Protein AF-A0A4Q2VK39-F1 (afdb_monomer)

Organism: NCBI:txid451672

Solvent-accessible surface area (backbone atoms only — not comparable to full-atom values): 4409 Å² total; per-residue (Å²): 132,83,81,45,97,42,76,90,40,31,69,55,46,54,54,50,59,48,43,74,70,62,79,54,90,62,66,67,62,53,53,55,52,48,50,55,40,52,52,48,48,54,52,52,29,50,79,67,70,45,43,65,62,53,51,50,56,50,62,75,39,40,69,56,44,54,72,73,70,42,87,81,127

Radius of gyration: 14.19 Å; Cα contacts (8 Å, |Δi|>4): 29; chains: 1; bounding box: 30×36×27 Å

pLDDT: mean 78.81, std 11.08, range [49.31, 92.38]

Foldseek 3Di:
DDQDPDNVLRVLVVVLVVVVVPPDPDCPVNVVSVVVSVVVVCVSCVVVVCNVVVVVVCVVCVVVCCVPVNDDD

Mean predicted aligned error: 7.85 Å

Secondary structure (DSSP, 8-state):
-PPPSSGGGHHHHHHHHHIIIII---HHHHHHHHHHHHHHHHHHHHHTT-HHHHHHHHHHTHHHHHHHTSPP-

Nearest PDB structures (foldseek):
  6dlm-assembly1_B  TM=6.771E-01  e=5.347E+00  synthetic construct

Structure (mmCIF, N/CA/C/O backbone):
data_AF-A0A4Q2VK39-F1
#
_entry.id   AF-A0A4Q2VK39-F1
#
loop_
_atom_site.group_PDB
_atom_site.id
_atom_site.type_symbol
_atom_site.label_atom_id
_atom_site.label_alt_id
_atom_site.label_comp_id
_atom_site.label_asym_id
_atom_site.label_entity_id
_atom_site.label_seq_id
_atom_site.pdbx_PDB_ins_code
_atom_site.Cartn_x
_atom_site.Cartn_y
_atom_site.Cartn_z
_atom_site.occupancy
_atom_site.B_iso_or_equiv
_atom_site.auth_seq_id
_atom_site.auth_comp_id
_atom_site.auth_asym_id
_atom_site.auth_atom_id
_atom_site.pdbx_PDB_model_num
ATOM 1 N N . MET A 1 1 ? 18.219 -10.025 3.601 1.00 58.25 1 MET A N 1
ATOM 2 C CA . MET A 1 1 ? 17.000 -9.414 3.042 1.00 58.25 1 MET A CA 1
ATOM 3 C C . MET A 1 1 ? 15.999 -9.166 4.155 1.00 58.25 1 MET A C 1
ATOM 5 O O . MET A 1 1 ? 16.006 -9.913 5.128 1.00 58.25 1 MET A O 1
ATOM 9 N N . SER A 1 2 ? 15.203 -8.097 4.072 1.00 65.44 2 SER A N 1
ATOM 10 C CA . SER A 1 2 ? 14.141 -7.884 5.058 1.00 65.44 2 SER A CA 1
ATOM 11 C C . SER A 1 2 ? 12.939 -8.741 4.664 1.00 65.44 2 SER A C 1
ATOM 13 O O . SER A 1 2 ? 12.436 -8.611 3.554 1.00 65.44 2 SER A O 1
ATOM 15 N N . ALA A 1 3 ? 12.467 -9.620 5.548 1.00 73.19 3 ALA A N 1
ATOM 16 C CA . ALA A 1 3 ? 11.270 -10.407 5.259 1.00 73.19 3 ALA A CA 1
ATOM 17 C C . ALA A 1 3 ? 10.074 -9.464 5.053 1.00 73.19 3 ALA A C 1
ATOM 19 O O . ALA A 1 3 ? 9.930 -8.454 5.750 1.00 73.19 3 ALA A O 1
ATOM 20 N N . SER A 1 4 ? 9.263 -9.721 4.034 1.00 74.94 4 SER A N 1
ATOM 21 C CA . SER A 1 4 ? 7.947 -9.110 3.900 1.00 74.94 4 SER A CA 1
ATOM 22 C C . SER A 1 4 ? 7.052 -9.591 5.036 1.00 74.94 4 SER A C 1
ATOM 24 O O . SER A 1 4 ? 7.275 -10.641 5.642 1.00 74.94 4 SER A O 1
ATOM 26 N N . LEU A 1 5 ? 6.014 -8.808 5.316 1.00 76.00 5 LEU A N 1
ATOM 27 C CA . LEU A 1 5 ? 4.968 -9.207 6.244 1.00 76.00 5 LEU A CA 1
ATOM 28 C C . LEU A 1 5 ? 4.340 -10.532 5.776 1.00 76.00 5 LEU A C 1
ATOM 30 O O . LEU A 1 5 ? 4.011 -11.379 6.594 1.00 76.00 5 LEU A O 1
ATOM 34 N N . ALA A 1 6 ? 4.198 -10.732 4.468 1.00 78.75 6 ALA A N 1
ATOM 35 C CA . ALA A 1 6 ? 3.657 -11.944 3.865 1.00 78.75 6 ALA A CA 1
ATOM 36 C C . ALA A 1 6 ? 4.772 -12.725 3.140 1.00 78.75 6 ALA A C 1
ATOM 38 O O . ALA A 1 6 ? 5.406 -12.147 2.252 1.00 78.75 6 ALA A O 1
ATOM 39 N N . PRO A 1 7 ? 5.055 -13.991 3.510 1.00 79.19 7 PRO A N 1
ATOM 40 C CA . PRO A 1 7 ? 6.136 -14.769 2.907 1.00 79.19 7 PRO A CA 1
ATOM 41 C C . PRO A 1 7 ? 5.965 -14.979 1.396 1.00 79.19 7 PRO A C 1
ATOM 43 O O . PRO A 1 7 ? 6.958 -15.037 0.679 1.00 79.19 7 PRO A O 1
ATOM 46 N N . GLU A 1 8 ? 4.730 -15.001 0.904 1.00 78.25 8 GLU A N 1
ATOM 47 C CA . GLU A 1 8 ? 4.375 -15.048 -0.515 1.00 78.25 8 GLU A CA 1
ATOM 48 C C . GLU A 1 8 ? 4.764 -13.775 -1.286 1.00 78.25 8 GLU A C 1
ATOM 50 O O . GLU A 1 8 ? 4.913 -13.814 -2.502 1.00 78.25 8 GLU A O 1
ATOM 55 N N . CYS A 1 9 ? 4.984 -12.653 -0.593 1.00 82.50 9 CYS A N 1
ATOM 56 C CA . CYS A 1 9 ? 5.434 -11.402 -1.203 1.00 82.50 9 CYS A CA 1
ATOM 57 C C . CYS A 1 9 ? 6.961 -11.213 -1.116 1.00 82.50 9 CYS A C 1
ATOM 59 O O . CYS A 1 9 ? 7.452 -10.144 -1.481 1.00 82.50 9 CYS A O 1
ATOM 61 N N . ASN A 1 10 ? 7.715 -12.184 -0.581 1.00 80.69 10 ASN A N 1
ATOM 62 C CA . ASN A 1 10 ? 9.163 -12.047 -0.392 1.00 80.69 10 ASN A CA 1
ATOM 63 C C . ASN A 1 10 ? 9.921 -11.973 -1.718 1.00 80.69 10 ASN A C 1
ATOM 65 O O . ASN A 1 10 ? 10.790 -11.123 -1.848 1.00 80.69 10 ASN A O 1
ATOM 69 N N . GLU A 1 11 ? 9.567 -12.794 -2.707 1.00 75.50 11 GLU A N 1
ATOM 70 C CA . GLU A 1 11 ? 10.282 -12.840 -3.991 1.00 75.50 11 GLU A CA 1
ATOM 71 C C . GLU A 1 11 ? 10.222 -11.489 -4.721 1.00 75.50 11 GLU A C 1
ATOM 73 O O . GLU A 1 11 ? 11.247 -10.939 -5.117 1.00 75.50 11 GLU A O 1
ATOM 78 N N . VAL A 1 12 ? 9.033 -10.880 -4.799 1.00 76.50 12 VAL A N 1
ATOM 79 C CA . VAL A 1 12 ? 8.852 -9.556 -5.422 1.00 76.50 12 VAL A CA 1
ATOM 80 C C . VAL A 1 12 ? 9.537 -8.456 -4.603 1.00 76.50 12 VAL A C 1
ATOM 82 O O . VAL A 1 12 ? 10.079 -7.500 -5.158 1.00 76.50 12 VAL A O 1
ATOM 85 N N . LYS A 1 13 ? 9.552 -8.594 -3.271 1.00 76.94 13 LYS A N 1
ATOM 86 C CA . LYS A 1 13 ? 10.228 -7.650 -2.376 1.00 76.94 13 LYS A CA 1
ATOM 87 C C . LYS A 1 13 ? 11.740 -7.659 -2.567 1.00 76.94 13 LYS A C 1
ATOM 89 O O . LYS A 1 13 ? 12.345 -6.594 -2.544 1.00 76.94 13 LYS A O 1
ATOM 94 N N . GLU A 1 14 ? 12.349 -8.831 -2.718 1.00 76.19 14 GLU A N 1
ATOM 95 C CA . GLU A 1 14 ? 13.798 -8.942 -2.897 1.00 76.19 14 GLU A CA 1
ATOM 96 C C . GLU A 1 14 ? 14.248 -8.268 -4.193 1.00 76.19 14 GLU A C 1
ATOM 98 O O . GLU A 1 14 ? 15.190 -7.478 -4.165 1.00 76.19 14 GLU A O 1
ATOM 103 N N . ILE A 1 15 ? 13.505 -8.475 -5.282 1.00 71.56 15 ILE A N 1
ATOM 104 C CA . ILE A 1 15 ? 13.781 -7.829 -6.570 1.00 71.56 15 ILE A CA 1
ATOM 105 C C . ILE A 1 15 ? 13.603 -6.308 -6.451 1.00 71.56 15 ILE A C 1
ATOM 107 O O . ILE A 1 15 ? 14.465 -5.540 -6.871 1.00 71.56 15 ILE A O 1
ATOM 111 N N . LEU A 1 16 ? 12.537 -5.842 -5.792 1.00 74.88 16 LEU A N 1
ATOM 112 C CA . LEU A 1 16 ? 12.332 -4.413 -5.539 1.00 74.88 16 LEU A CA 1
ATOM 113 C C . LEU A 1 16 ? 13.471 -3.798 -4.696 1.00 74.88 16 LEU A C 1
ATOM 115 O O . LEU A 1 16 ? 13.951 -2.707 -5.006 1.00 74.88 16 LEU A O 1
ATOM 119 N N . ASP A 1 17 ? 13.924 -4.494 -3.649 1.00 73.81 17 ASP A N 1
ATOM 120 C CA . ASP A 1 17 ? 15.019 -4.065 -2.766 1.00 73.81 17 ASP A CA 1
ATOM 121 C C . ASP A 1 17 ? 16.368 -3.969 -3.509 1.00 73.81 17 ASP A C 1
ATOM 123 O O . ASP A 1 17 ? 17.225 -3.173 -3.108 1.00 73.81 17 ASP A O 1
ATOM 127 N N . GLU A 1 18 ? 16.589 -4.777 -4.549 1.00 71.25 18 GLU A N 1
ATOM 128 C CA . GLU A 1 18 ? 17.769 -4.708 -5.422 1.00 71.25 18 GLU A CA 1
ATOM 129 C C . GLU A 1 18 ? 17.679 -3.536 -6.409 1.00 71.25 18 GLU A C 1
ATOM 131 O O . GLU A 1 18 ? 18.631 -2.756 -6.528 1.00 71.25 18 GLU A O 1
ATOM 136 N N . TYR A 1 19 ? 16.512 -3.332 -7.027 1.00 68.25 19 TYR A N 1
ATOM 137 C CA . TYR A 1 19 ? 16.252 -2.201 -7.925 1.00 68.25 19 TYR A CA 1
ATOM 138 C C . TYR A 1 19 ? 16.419 -0.852 -7.215 1.00 68.25 19 TYR A C 1
ATOM 140 O O . TYR A 1 19 ? 17.112 0.043 -7.705 1.00 68.25 19 TYR A O 1
ATOM 148 N N . LEU A 1 20 ? 15.857 -0.711 -6.010 1.00 66.75 20 LEU A N 1
ATOM 149 C CA . LEU A 1 20 ? 15.942 0.520 -5.215 1.00 66.75 20 LEU A CA 1
ATOM 150 C C . LEU A 1 20 ? 17.361 0.826 -4.706 1.00 66.75 20 LEU A C 1
ATOM 152 O O . LEU A 1 20 ? 17.648 1.971 -4.353 1.00 66.75 20 LEU A O 1
ATOM 156 N N . ARG A 1 21 ? 18.273 -0.157 -4.698 1.00 71.19 21 ARG A N 1
ATOM 157 C CA . ARG A 1 21 ? 19.696 0.048 -4.364 1.00 71.19 21 ARG A CA 1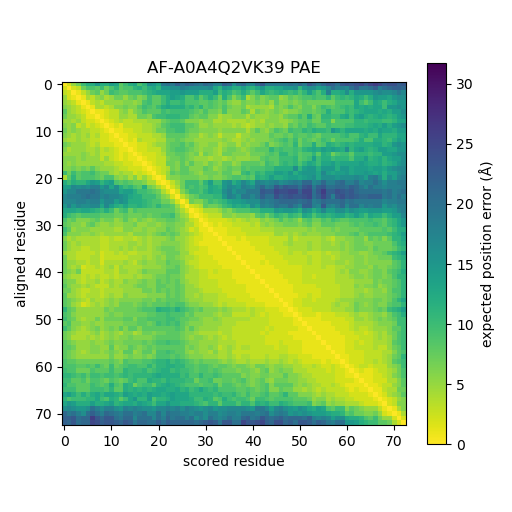
ATOM 158 C C . ARG A 1 21 ? 20.529 0.606 -5.519 1.00 71.19 21 ARG A C 1
ATOM 160 O O . ARG A 1 21 ? 21.727 0.822 -5.341 1.00 71.19 21 ARG A O 1
ATOM 167 N N . GLY A 1 22 ? 19.910 0.897 -6.664 1.00 60.53 22 GLY A N 1
ATOM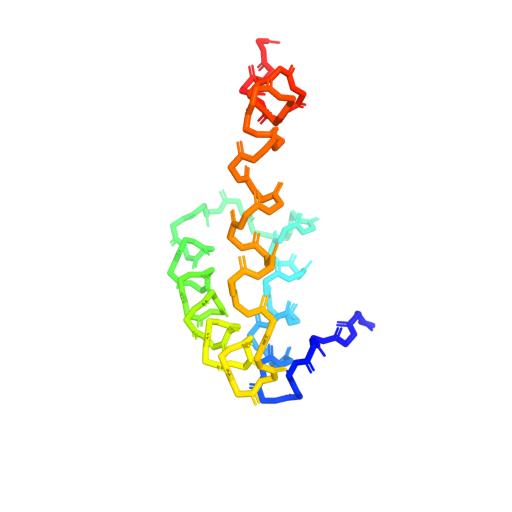 168 C CA . GLY A 1 22 ? 20.545 1.620 -7.765 1.00 60.53 22 GLY A CA 1
ATOM 169 C C . GLY A 1 22 ? 21.343 0.742 -8.726 1.00 60.53 22 GLY A C 1
ATOM 170 O O . GLY A 1 22 ? 22.245 1.253 -9.392 1.00 60.53 22 GLY A O 1
ATOM 171 N N . GLN A 1 23 ? 21.033 -0.557 -8.804 1.00 57.09 23 GLN A N 1
ATOM 172 C CA . GLN A 1 23 ? 21.593 -1.422 -9.848 1.00 57.09 23 GLN A CA 1
ATOM 173 C C . GLN A 1 23 ? 20.935 -1.186 -11.216 1.00 57.09 23 GLN A C 1
ATOM 175 O O . GLN A 1 23 ? 21.620 -1.299 -12.230 1.00 57.09 23 GLN A O 1
ATOM 180 N N . GLU A 1 24 ? 19.678 -0.731 -11.256 1.00 55.56 24 GLU A N 1
ATOM 181 C CA . GLU A 1 24 ? 18.997 -0.325 -12.488 1.00 55.56 24 GLU A CA 1
ATOM 182 C C . GLU A 1 24 ? 18.500 1.126 -12.431 1.00 55.56 24 GLU A C 1
ATOM 184 O O . GLU A 1 24 ? 18.020 1.609 -11.407 1.00 55.56 24 GLU A O 1
ATOM 189 N N . LYS A 1 25 ? 18.662 1.851 -13.547 1.00 55.47 25 LYS A N 1
ATOM 190 C CA . LYS A 1 25 ? 18.331 3.285 -13.682 1.00 55.47 25 LYS A CA 1
ATOM 191 C C . LYS A 1 25 ? 16.952 3.532 -14.304 1.00 55.47 25 LYS A C 1
ATOM 193 O O . LYS A 1 25 ? 16.521 4.684 -14.374 1.00 55.47 25 LYS A O 1
ATOM 198 N N . ASP A 1 26 ? 16.267 2.480 -14.748 1.00 57.06 26 ASP A N 1
ATOM 199 C CA . ASP A 1 26 ? 14.982 2.577 -15.434 1.00 57.06 26 ASP A CA 1
ATOM 200 C C . ASP A 1 26 ? 13.806 2.403 -14.462 1.00 57.06 26 ASP A C 1
ATOM 202 O O . ASP A 1 26 ? 13.414 1.313 -14.059 1.00 57.06 26 ASP A O 1
ATOM 206 N N . ASN A 1 27 ? 13.181 3.530 -14.111 1.00 62.12 27 ASN A N 1
ATOM 207 C CA . ASN A 1 27 ? 12.038 3.594 -13.191 1.00 62.12 27 ASN A CA 1
ATOM 208 C C . ASN A 1 27 ? 10.766 2.876 -13.686 1.00 62.12 27 ASN A C 1
ATOM 210 O O . ASN A 1 27 ? 9.824 2.712 -12.912 1.00 62.12 27 ASN A O 1
ATOM 214 N N . LYS A 1 28 ? 10.687 2.497 -14.969 1.00 67.19 28 LYS A N 1
ATOM 215 C CA . LYS A 1 28 ? 9.468 1.906 -15.544 1.00 67.19 28 LYS 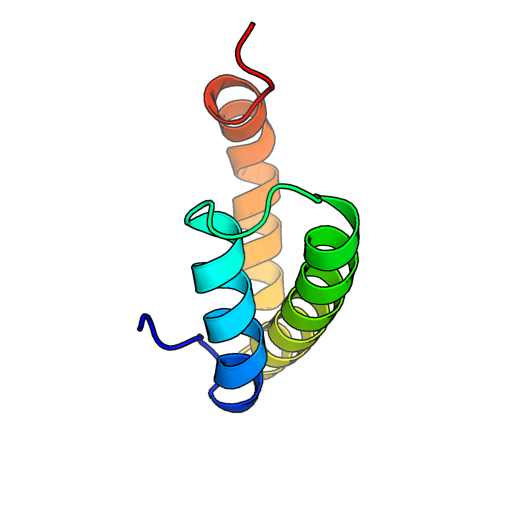A CA 1
ATOM 216 C C . LYS A 1 28 ? 9.235 0.478 -15.061 1.00 67.19 28 LYS A C 1
ATOM 218 O O . LYS A 1 28 ? 8.114 0.160 -14.687 1.00 67.19 28 LYS A O 1
ATOM 223 N N . GLU A 1 29 ? 10.283 -0.337 -15.005 1.00 70.44 29 GLU A N 1
ATOM 224 C CA . GLU A 1 29 ? 10.184 -1.729 -14.549 1.00 70.44 29 GLU A CA 1
ATOM 225 C C . GLU A 1 29 ? 9.916 -1.793 -13.042 1.00 70.44 29 GLU A C 1
ATOM 227 O O . GLU A 1 29 ? 9.054 -2.539 -12.581 1.00 70.44 29 GLU A O 1
ATOM 232 N N . CYS A 1 30 ? 10.534 -0.887 -12.279 1.00 73.88 30 CYS A N 1
ATOM 233 C CA . CYS A 1 30 ? 10.249 -0.717 -10.856 1.00 73.88 30 CYS A CA 1
ATOM 234 C C . CYS A 1 30 ? 8.773 -0.368 -10.588 1.00 73.88 30 CYS A C 1
ATOM 236 O O . CYS A 1 30 ? 8.189 -0.861 -9.626 1.00 73.88 30 CYS A O 1
ATOM 238 N N . ALA A 1 31 ? 8.135 0.446 -11.438 1.00 77.81 31 ALA A N 1
ATOM 239 C CA . ALA A 1 31 ? 6.743 0.849 -11.238 1.00 77.81 31 ALA A CA 1
ATOM 240 C C . ALA A 1 31 ? 5.752 -0.319 -11.358 1.00 77.81 31 ALA A C 1
ATOM 242 O O . ALA A 1 31 ? 4.758 -0.347 -10.629 1.00 77.81 31 ALA A O 1
ATOM 243 N N . ASP A 1 32 ? 6.002 -1.270 -12.258 1.00 82.69 32 ASP A N 1
ATOM 244 C CA . ASP A 1 32 ? 5.130 -2.434 -12.430 1.00 82.69 32 ASP A CA 1
ATOM 245 C C . ASP A 1 32 ? 5.387 -3.485 -11.342 1.00 82.69 32 ASP A C 1
ATOM 247 O O . ASP A 1 32 ? 4.436 -3.923 -10.690 1.00 82.69 32 ASP A O 1
ATOM 251 N N . MET A 1 33 ? 6.655 -3.745 -11.005 1.00 77.12 33 MET A N 1
ATOM 252 C CA . MET A 1 33 ? 7.030 -4.610 -9.876 1.00 77.12 33 MET A CA 1
ATOM 253 C C . MET A 1 33 ? 6.497 -4.076 -8.537 1.00 77.12 33 MET A C 1
ATOM 255 O O . MET A 1 33 ? 5.991 -4.825 -7.697 1.00 77.12 33 MET A O 1
ATOM 259 N N . PHE A 1 34 ? 6.531 -2.754 -8.342 1.00 82.88 34 PHE A N 1
ATOM 260 C CA . PHE A 1 34 ? 5.970 -2.115 -7.155 1.00 82.88 34 PHE A CA 1
ATOM 261 C C . PHE A 1 34 ? 4.455 -2.315 -7.055 1.00 82.88 34 PHE A C 1
ATOM 263 O O . PHE A 1 34 ? 3.951 -2.579 -5.963 1.00 82.88 34 PHE A O 1
ATOM 270 N N . LYS A 1 35 ? 3.713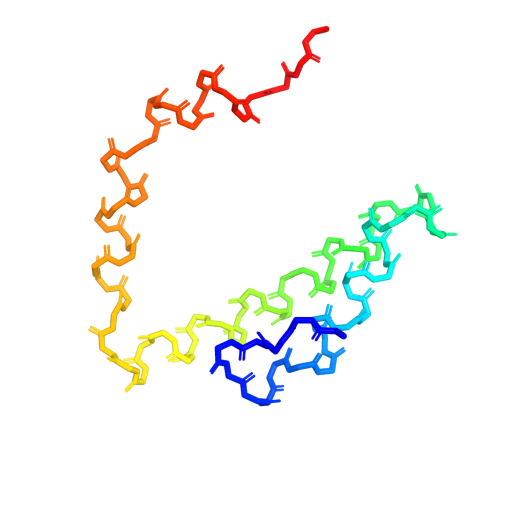 -2.221 -8.168 1.00 84.69 35 LYS A N 1
ATOM 271 C CA . LYS A 1 35 ? 2.262 -2.476 -8.164 1.00 84.69 35 LYS A CA 1
ATOM 272 C C . LYS A 1 35 ? 1.951 -3.920 -7.785 1.00 84.69 35 LYS A C 1
ATOM 274 O O . LYS A 1 35 ? 1.023 -4.144 -7.007 1.00 84.69 35 LYS A O 1
ATOM 279 N N . GLU A 1 36 ? 2.707 -4.882 -8.306 1.00 85.38 36 GLU A N 1
ATOM 280 C CA . GLU A 1 36 ? 2.540 -6.300 -7.972 1.00 85.38 36 GLU A CA 1
ATOM 281 C C . GLU A 1 36 ? 2.780 -6.549 -6.480 1.00 85.38 36 GLU A C 1
ATOM 283 O O . GLU A 1 36 ? 1.918 -7.103 -5.791 1.00 85.38 36 GLU A O 1
ATOM 288 N N . TYR A 1 37 ? 3.884 -6.025 -5.943 1.00 84.12 37 TYR A N 1
ATOM 289 C CA . TYR A 1 37 ? 4.186 -6.101 -4.516 1.00 84.12 37 TYR A CA 1
ATOM 290 C C . TYR A 1 37 ? 3.120 -5.410 -3.652 1.00 84.12 37 TYR A C 1
ATOM 292 O O . TYR A 1 37 ? 2.669 -5.953 -2.639 1.00 84.12 37 TYR A O 1
ATOM 300 N N . GLN A 1 38 ? 2.662 -4.225 -4.063 1.00 86.38 38 GLN A N 1
ATOM 301 C CA . GLN A 1 38 ? 1.629 -3.473 -3.356 1.00 86.38 38 GLN A CA 1
ATOM 302 C C . GLN A 1 38 ? 0.299 -4.238 -3.316 1.00 86.38 38 GLN A C 1
ATOM 304 O O . GLN A 1 38 ? -0.390 -4.212 -2.294 1.00 86.38 38 GLN A O 1
ATOM 309 N N . ASN A 1 39 ? -0.074 -4.918 -4.401 1.00 88.75 39 ASN A N 1
ATOM 310 C CA . ASN A 1 39 ? -1.281 -5.742 -4.444 1.00 88.75 39 ASN A CA 1
ATOM 311 C C . ASN A 1 39 ? -1.166 -6.948 -3.507 1.00 88.75 39 ASN A C 1
ATOM 313 O O . ASN A 1 39 ? -2.099 -7.20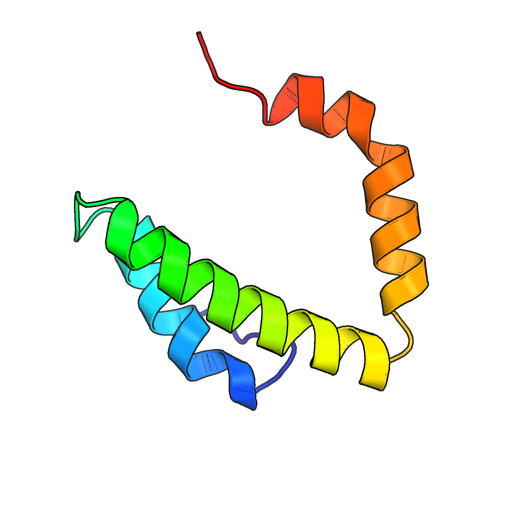3 -2.745 1.00 88.75 39 ASN A O 1
ATOM 317 N N . CYS A 1 40 ? -0.011 -7.618 -3.499 1.00 87.69 40 CYS A N 1
ATOM 318 C CA . CYS A 1 40 ? 0.273 -8.724 -2.585 1.00 87.69 40 CYS A CA 1
ATOM 319 C C . CYS A 1 40 ? 0.141 -8.285 -1.114 1.00 87.69 40 CYS A C 1
ATOM 321 O O . CYS A 1 40 ? -0.590 -8.889 -0.328 1.00 87.69 40 CYS A O 1
ATOM 323 N N . LEU A 1 41 ? 0.737 -7.140 -0.760 1.00 86.50 41 LEU A N 1
ATOM 324 C CA . LEU A 1 41 ? 0.613 -6.571 0.582 1.00 86.50 41 LEU A CA 1
ATOM 325 C C . LEU A 1 41 ? -0.827 -6.204 0.952 1.00 86.50 41 LEU A C 1
ATOM 327 O O . LEU A 1 41 ? -1.225 -6.423 2.091 1.00 86.50 41 LEU A O 1
ATOM 331 N N . LYS A 1 42 ? -1.624 -5.652 0.029 1.00 87.31 42 LYS A N 1
ATOM 332 C CA . LYS A 1 42 ? -3.026 -5.296 0.315 1.00 87.31 42 LYS A CA 1
ATOM 333 C C . LYS A 1 42 ? -3.858 -6.509 0.722 1.00 87.31 42 LYS A C 1
ATOM 335 O O . LYS A 1 42 ? -4.689 -6.381 1.616 1.00 87.31 42 LYS A O 1
ATOM 340 N N . VAL A 1 43 ? -3.641 -7.660 0.087 1.00 90.31 43 VAL A N 1
ATOM 341 C CA . VAL A 1 43 ? -4.312 -8.914 0.463 1.00 90.31 43 VAL A CA 1
ATOM 342 C C . VAL A 1 43 ? -3.851 -9.349 1.854 1.00 90.31 43 VAL A C 1
ATOM 344 O O . VAL A 1 43 ? -4.673 -9.491 2.755 1.00 90.31 43 VAL A O 1
ATOM 347 N N . ALA A 1 44 ? -2.537 -9.402 2.082 1.00 88.50 44 ALA A N 1
ATOM 348 C CA . ALA A 1 44 ? -1.969 -9.813 3.364 1.00 88.50 44 ALA A CA 1
ATOM 349 C C . ALA A 1 44 ? -2.351 -8.901 4.550 1.00 88.50 44 ALA A C 1
ATOM 351 O O . ALA A 1 44 ? -2.432 -9.360 5.691 1.00 88.50 44 ALA A O 1
ATOM 352 N N . LEU A 1 45 ? -2.558 -7.602 4.310 1.00 88.44 45 LEU A N 1
ATOM 353 C CA . LEU A 1 45 ? -3.018 -6.647 5.323 1.00 88.44 45 LEU A CA 1
ATOM 354 C C . LEU A 1 45 ? -4.491 -6.871 5.691 1.00 88.44 45 LEU A C 1
ATOM 356 O O . LEU A 1 45 ? -4.836 -6.778 6.871 1.00 88.44 45 LEU A O 1
ATOM 360 N N . LYS A 1 46 ? -5.335 -7.205 4.705 1.00 89.50 46 LYS A N 1
ATOM 361 C CA . LYS A 1 46 ? -6.748 -7.552 4.916 1.00 89.50 46 LYS A CA 1
ATOM 362 C C . LYS A 1 46 ? -6.902 -8.863 5.673 1.00 89.50 46 LYS A C 1
ATOM 364 O O . LYS A 1 46 ? -7.654 -8.905 6.641 1.00 89.50 46 LYS A O 1
ATOM 369 N N . ASP A 1 47 ? -6.139 -9.887 5.302 1.00 90.00 47 ASP A N 1
ATOM 370 C CA . ASP A 1 47 ? -6.175 -11.194 5.973 1.00 90.00 47 ASP A CA 1
ATOM 371 C C . ASP A 1 47 ? -5.758 -11.097 7.447 1.00 90.00 47 ASP A C 1
ATOM 373 O O . ASP A 1 47 ? -6.244 -11.837 8.301 1.00 90.00 47 ASP A O 1
ATOM 377 N N . ARG A 1 48 ? -4.885 -10.136 7.768 1.00 89.06 48 ARG A N 1
ATOM 378 C CA . ARG A 1 48 ? -4.465 -9.820 9.140 1.00 89.06 48 ARG A CA 1
ATOM 379 C C . ARG A 1 48 ? -5.393 -8.858 9.882 1.00 89.06 48 ARG A C 1
ATOM 381 O O . ARG A 1 48 ? -5.174 -8.633 11.069 1.00 89.06 48 ARG A O 1
ATOM 388 N N . GLY A 1 49 ? -6.385 -8.274 9.210 1.00 89.38 49 GLY A N 1
ATOM 389 C CA . GLY A 1 49 ? -7.322 -7.312 9.798 1.00 89.38 49 GLY A CA 1
ATOM 390 C C . GLY A 1 49 ? -6.688 -5.986 10.234 1.00 89.38 49 GLY A C 1
ATOM 391 O O . GLY A 1 49 ? -7.244 -5.295 11.084 1.00 89.38 49 GLY A O 1
ATOM 392 N N . VAL A 1 50 ? -5.516 -5.640 9.693 1.00 92.38 50 VAL A N 1
ATOM 393 C CA . VAL A 1 50 ? -4.809 -4.376 9.987 1.00 92.38 50 VAL A CA 1
ATOM 394 C C . VAL A 1 50 ? -4.949 -3.354 8.860 1.00 92.38 50 VAL A C 1
ATOM 396 O O . VAL A 1 50 ? -4.411 -2.256 8.962 1.00 92.38 50 VAL A O 1
ATOM 399 N N . ASP A 1 51 ? -5.664 -3.697 7.790 1.00 89.88 51 ASP A N 1
ATOM 400 C CA . ASP A 1 51 ? -5.902 -2.839 6.630 1.00 89.88 51 ASP A CA 1
ATOM 401 C C . ASP A 1 51 ? -6.461 -1.466 7.027 1.00 89.88 51 ASP A C 1
ATOM 403 O O . ASP A 1 51 ? -5.873 -0.448 6.668 1.00 89.88 51 ASP A O 1
ATOM 407 N N . LYS A 1 52 ? -7.514 -1.437 7.852 1.00 90.56 52 LYS A N 1
ATOM 408 C CA . LYS A 1 52 ? -8.137 -0.190 8.324 1.00 90.56 52 LYS A CA 1
ATOM 409 C C . LYS A 1 52 ? -7.201 0.651 9.187 1.00 90.56 52 LYS A C 1
ATOM 411 O O . LYS A 1 52 ? -7.077 1.845 8.956 1.00 90.56 52 LYS A O 1
ATOM 416 N N . LEU A 1 53 ? -6.495 0.018 10.127 1.00 91.06 53 LEU A N 1
ATOM 417 C CA . LEU A 1 53 ? -5.539 0.705 11.006 1.00 91.06 53 LEU A CA 1
ATOM 418 C C . LEU A 1 53 ? -4.392 1.336 10.208 1.00 91.06 53 LEU A C 1
ATOM 420 O O . LEU A 1 53 ? -3.936 2.433 10.516 1.00 91.06 53 LEU A O 1
ATOM 424 N N . VAL A 1 54 ? -3.921 0.644 9.168 1.00 90.94 54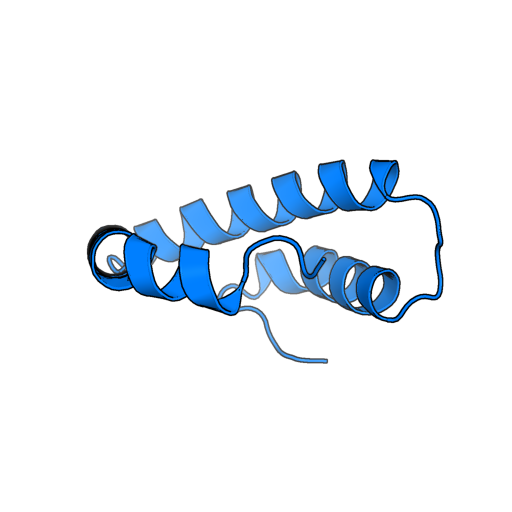 VAL A N 1
ATOM 425 C CA . VAL A 1 54 ? -2.872 1.157 8.282 1.00 90.94 54 VAL A CA 1
ATOM 426 C C . VAL A 1 54 ? -3.393 2.297 7.403 1.00 90.94 54 VAL A C 1
ATOM 428 O O . VAL A 1 54 ? -2.653 3.248 7.161 1.00 90.94 54 VAL A O 1
ATOM 431 N N . GLU A 1 55 ? -4.635 2.227 6.919 1.00 90.19 55 GLU A N 1
ATOM 432 C CA . GLU A 1 55 ? -5.261 3.317 6.158 1.00 90.19 55 GLU A CA 1
ATOM 433 C C . GLU A 1 55 ? -5.479 4.569 7.017 1.00 90.19 55 GLU A C 1
ATOM 435 O O . GLU A 1 55 ? -5.102 5.662 6.598 1.00 90.19 55 GLU A O 1
ATOM 440 N N . GLU A 1 56 ? -5.992 4.415 8.237 1.00 91.44 56 GLU A N 1
ATOM 441 C CA . GLU A 1 56 ? -6.180 5.515 9.191 1.00 91.44 56 GLU A CA 1
ATOM 442 C C . GLU A 1 56 ? -4.845 6.191 9.529 1.00 91.44 56 GLU A C 1
ATOM 444 O O . GLU A 1 56 ? -4.705 7.402 9.360 1.00 91.44 56 GLU A O 1
ATOM 449 N N . ALA A 1 57 ? -3.819 5.410 9.883 1.00 91.06 57 ALA A N 1
ATOM 450 C CA . ALA A 1 57 ? -2.493 5.944 10.196 1.00 91.06 57 ALA A CA 1
ATOM 451 C C . ALA A 1 57 ? -1.848 6.693 9.014 1.00 91.06 57 ALA A C 1
ATOM 453 O O . ALA A 1 57 ? -1.079 7.638 9.223 1.00 91.06 57 ALA A O 1
ATOM 454 N N . ARG A 1 58 ? -2.145 6.277 7.774 1.00 89.25 58 ARG A N 1
ATOM 455 C CA . ARG A 1 58 ? -1.687 6.954 6.551 1.00 89.25 58 ARG A CA 1
ATOM 456 C C . ARG A 1 58 ? -2.395 8.282 6.325 1.00 89.25 58 ARG A C 1
ATOM 458 O O . ARG A 1 58 ? -1.743 9.247 5.942 1.00 89.25 58 ARG A O 1
ATOM 465 N N . GLU A 1 59 ? -3.704 8.346 6.546 1.00 91.31 59 GLU A N 1
ATOM 466 C CA . GLU A 1 59 ? -4.447 9.599 6.392 1.00 91.31 59 GLU A CA 1
ATOM 467 C C . GLU A 1 59 ? -4.097 10.601 7.500 1.00 91.31 59 GLU A C 1
ATOM 469 O O . GLU A 1 59 ? -3.888 11.778 7.207 1.00 91.31 59 GLU A O 1
ATOM 474 N N . GLU A 1 60 ? -3.921 10.145 8.743 1.00 91.12 60 GLU A N 1
ATOM 475 C CA . GLU A 1 60 ? -3.507 11.001 9.864 1.00 91.12 60 GLU A CA 1
ATOM 476 C C . GLU A 1 60 ? -2.114 11.616 9.666 1.00 91.12 60 GLU A C 1
ATOM 478 O O . GLU A 1 60 ? -1.880 12.766 10.038 1.00 91.12 60 GLU A O 1
ATOM 483 N N . ASN A 1 61 ? -1.186 10.884 9.041 1.00 88.44 61 ASN A N 1
ATOM 484 C CA . ASN A 1 61 ? 0.174 11.368 8.785 1.00 88.44 61 ASN A CA 1
ATOM 485 C C . ASN A 1 61 ? 0.364 12.009 7.410 1.00 88.44 61 ASN A C 1
ATOM 487 O O . ASN A 1 61 ? 1.473 12.426 7.081 1.00 88.44 61 ASN A O 1
ATOM 491 N N . LYS A 1 62 ? -0.696 12.164 6.617 1.00 88.56 62 LYS A N 1
ATOM 492 C CA . LYS A 1 62 ? -0.605 12.663 5.240 1.00 88.56 62 LYS A CA 1
ATOM 493 C C . LYS A 1 62 ? 0.074 14.027 5.134 1.00 88.56 62 LYS A C 1
ATOM 495 O O . LYS A 1 62 ? 0.902 14.235 4.253 1.00 88.56 62 LYS A O 1
ATOM 500 N N . GLU A 1 63 ? -0.235 14.959 6.035 1.00 86.06 63 GLU A N 1
ATOM 501 C CA . GLU A 1 63 ? 0.413 16.280 6.061 1.00 86.06 63 GLU A CA 1
ATOM 502 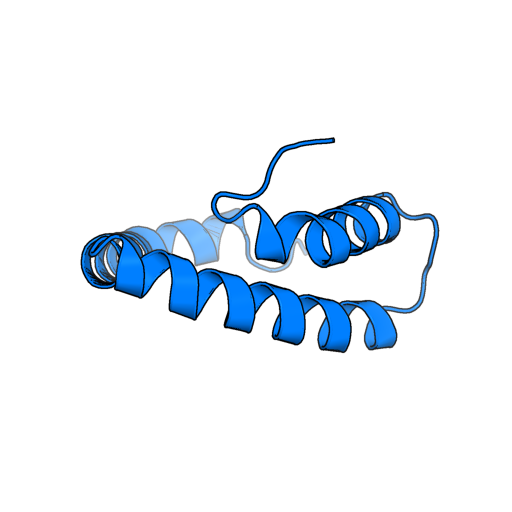C C . GLU A 1 63 ? 1.903 16.196 6.427 1.00 86.06 63 GLU A C 1
ATOM 504 O O . GLU A 1 63 ? 2.727 16.936 5.882 1.00 86.06 63 GLU A O 1
ATOM 509 N N . ASN A 1 64 ? 2.263 15.273 7.324 1.00 86.94 64 ASN A N 1
ATOM 510 C CA . ASN A 1 64 ? 3.646 15.013 7.713 1.00 86.94 64 ASN A CA 1
ATOM 511 C C . ASN A 1 64 ? 4.430 14.408 6.537 1.00 86.94 64 ASN A C 1
ATOM 513 O O . ASN A 1 64 ? 5.487 14.921 6.162 1.00 86.94 64 ASN A O 1
ATOM 517 N N . ASP A 1 65 ? 3.852 13.406 5.878 1.00 85.25 65 ASP A N 1
ATOM 518 C CA . ASP A 1 65 ? 4.412 12.761 4.695 1.00 85.25 65 ASP A CA 1
ATOM 519 C C . ASP A 1 65 ? 4.602 13.764 3.554 1.00 85.25 65 ASP A C 1
ATOM 521 O O . ASP A 1 65 ? 5.667 13.814 2.944 1.00 85.25 65 ASP A O 1
ATOM 525 N N . LEU A 1 66 ? 3.634 14.648 3.302 1.00 85.12 66 LEU A N 1
ATOM 526 C CA . LEU A 1 66 ? 3.776 15.703 2.291 1.00 85.12 66 LEU A CA 1
ATOM 527 C C . LEU A 1 66 ? 4.955 16.640 2.584 1.00 85.12 66 LEU A C 1
ATOM 529 O O . LEU A 1 66 ? 5.653 17.071 1.664 1.00 85.12 66 LEU A O 1
ATOM 533 N N . LYS A 1 67 ? 5.202 16.938 3.861 1.00 85.62 67 LYS A N 1
ATOM 534 C CA . LYS A 1 67 ? 6.295 17.814 4.294 1.00 85.62 67 LYS A CA 1
A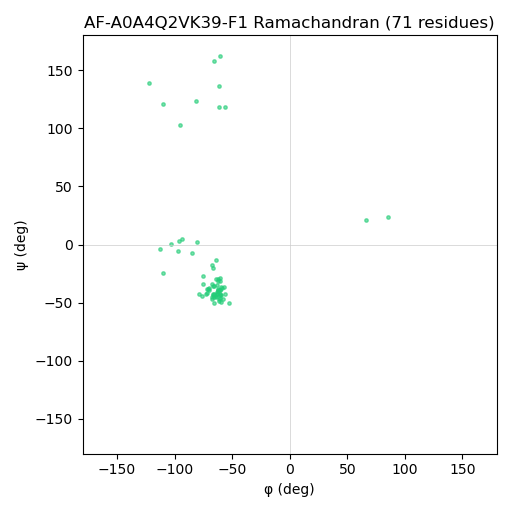TOM 535 C C . LYS A 1 67 ? 7.668 17.138 4.227 1.00 85.62 67 LYS A C 1
ATOM 537 O O . LYS A 1 67 ? 8.659 17.821 3.964 1.00 85.62 67 LYS A O 1
ATOM 542 N N . HIS A 1 68 ? 7.745 15.833 4.484 1.00 81.94 68 HIS A N 1
ATOM 543 C CA . HIS A 1 68 ? 9.014 15.118 4.676 1.00 81.94 68 HIS A CA 1
ATOM 544 C C . HIS A 1 68 ? 9.384 14.146 3.545 1.00 81.94 68 HIS A C 1
ATOM 546 O O . HIS A 1 68 ? 10.571 13.887 3.338 1.00 81.94 68 HIS A O 1
ATOM 552 N N . LEU A 1 69 ? 8.396 13.653 2.799 1.00 79.06 69 LEU A N 1
ATOM 553 C CA . LEU A 1 69 ? 8.535 12.708 1.685 1.00 79.06 69 LEU A CA 1
ATOM 554 C C . LEU A 1 69 ? 8.187 13.333 0.325 1.00 79.06 69 LEU A C 1
ATOM 556 O O . LEU A 1 69 ? 8.344 12.683 -0.708 1.00 79.06 69 LEU A O 1
ATOM 560 N N . GLY A 1 70 ? 7.731 14.591 0.302 1.00 69.19 70 GLY A N 1
ATOM 561 C CA . GLY A 1 70 ? 7.541 15.350 -0.932 1.00 69.19 70 GLY A CA 1
ATOM 562 C C . GLY A 1 70 ? 8.847 15.527 -1.727 1.00 69.19 70 GLY A C 1
ATOM 563 O O . GLY A 1 70 ? 9.942 15.367 -1.177 1.00 69.19 70 GLY A O 1
ATOM 564 N N . PRO A 1 71 ? 8.762 15.869 -3.028 1.00 64.31 71 PRO A N 1
ATOM 565 C CA . PRO A 1 71 ? 9.937 16.028 -3.875 1.00 64.31 71 PRO A CA 1
ATOM 566 C C . PRO A 1 71 ? 10.894 17.054 -3.261 1.00 64.31 71 PRO A C 1
ATOM 568 O O . PRO A 1 71 ? 10.551 18.225 -3.076 1.00 64.31 71 PRO A O 1
ATOM 571 N N . ARG A 1 72 ? 12.107 16.598 -2.928 1.00 58.25 72 ARG A N 1
ATOM 572 C CA . ARG A 1 72 ? 13.215 17.477 -2.550 1.00 58.25 72 ARG A CA 1
ATOM 573 C C . ARG A 1 72 ? 13.496 18.381 -3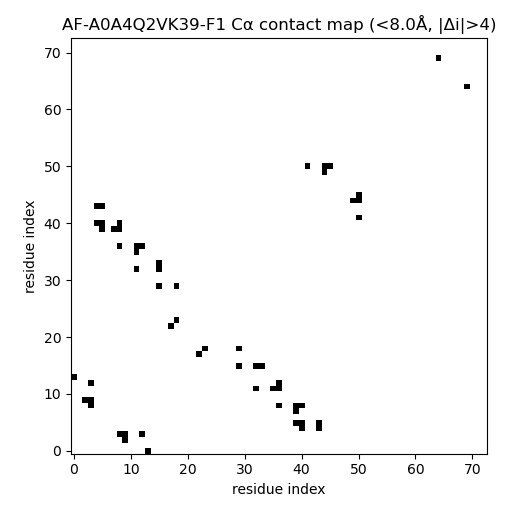.758 1.00 58.25 72 ARG A C 1
ATOM 575 O O . ARG A 1 72 ? 13.780 17.863 -4.836 1.00 58.25 72 ARG A O 1
ATOM 582 N N . LYS A 1 73 ? 13.342 19.698 -3.582 1.00 49.31 73 LYS A N 1
ATOM 583 C CA . LYS A 1 73 ? 13.841 20.693 -4.544 1.00 49.31 73 LYS A CA 1
ATOM 584 C C . LYS A 1 73 ? 15.354 20.598 -4.679 1.00 49.31 73 LYS A C 1
ATOM 586 O O . LYS A 1 73 ? 16.001 20.321 -3.643 1.00 49.31 73 LYS A O 1
#

Sequence (73 aa):
MSASLAPECNEVKEILDEYLRGQEKDNKECADMFKEYQNCLKVALKDRGVDKLVEEAREENKENDLKHLGPRK

InterPro domains:
  IPR007918 Mitochondrial distribution/morphology family 35/apoptosis [PF05254] (4-62)